Protein AF-A0A2G9MDI5-F1 (afdb_monomer_lite)

Foldseek 3Di:
DDPPPDQDPVNVVVVVVVVVVVVVVVVLVVLLVLLVPQVVVQQVVCVVVVQADQFWGKTWGFDPQDPVQDDDPDVSSVVSNQVVCVVVQKHKDWPAWDQDPVRTITTMITIGGRDPPPPPD

Secondary structure (DSSP, 8-state):
-----PPPHHHHHHHHHHHHHHHHHHHHHHHHHHHHHHHHHHHHHHHHHTSEETTEEEEEEE----TTS--PPPHHHHHHHHHHHHHTTEEEEEEEEEE-TTS-EEEEEEEEEPP------

Structure (mmCIF, N/CA/C/O backbone):
data_AF-A0A2G9MDI5-F1
#
_entry.id   AF-A0A2G9MDI5-F1
#
loop_
_atom_site.group_PDB
_atom_site.id
_atom_site.type_symbol
_atom_site.label_atom_id
_atom_site.label_alt_id
_atom_site.label_comp_id
_atom_site.label_asym_id
_atom_site.label_entity_id
_atom_site.label_seq_id
_atom_site.pdbx_PDB_ins_code
_atom_site.Cartn_x
_atom_site.Cartn_y
_atom_site.Cartn_z
_atom_site.occupancy
_atom_site.B_iso_or_equiv
_atom_site.auth_seq_id
_atom_site.auth_comp_id
_atom_site.auth_asym_id
_atom_site.auth_atom_id
_atom_site.pdbx_PDB_model_num
ATOM 1 N N . MET A 1 1 ? -42.701 26.508 37.632 1.00 39.66 1 MET A N 1
ATOM 2 C CA . MET A 1 1 ? -41.309 26.839 37.997 1.00 39.66 1 MET A CA 1
ATOM 3 C C . MET A 1 1 ? -40.440 25.717 37.464 1.00 39.66 1 MET A C 1
ATOM 5 O O . MET A 1 1 ? -40.553 24.606 37.962 1.00 39.66 1 MET A O 1
ATOM 9 N N . SER A 1 2 ? -39.691 25.961 36.391 1.00 44.75 2 SER A N 1
ATOM 10 C CA . SER A 1 2 ? -38.850 24.936 35.765 1.00 44.75 2 SER A CA 1
ATOM 11 C C . SER A 1 2 ? -37.452 25.037 36.362 1.00 44.75 2 SER A C 1
ATOM 13 O O . SER A 1 2 ? -36.781 26.050 36.177 1.00 44.75 2 SER A O 1
ATOM 15 N N . PHE A 1 3 ? -37.035 24.022 37.115 1.00 43.72 3 PHE A N 1
ATOM 16 C CA . PHE A 1 3 ? -35.663 23.920 37.600 1.00 43.72 3 PHE A CA 1
ATOM 17 C C . PHE A 1 3 ? -34.767 23.569 36.415 1.00 43.72 3 PHE A C 1
ATOM 19 O O . PHE A 1 3 ? -34.829 22.462 35.885 1.00 43.72 3 PHE A O 1
ATOM 26 N N . GLN A 1 4 ? -33.963 24.535 35.977 1.00 46.84 4 GLN A N 1
ATOM 27 C CA . GLN A 1 4 ? -32.912 24.314 34.995 1.00 46.84 4 GLN A CA 1
ATOM 28 C C . GLN A 1 4 ? -31.817 23.506 35.698 1.00 46.84 4 GLN A C 1
ATOM 30 O O . GLN A 1 4 ? -31.080 24.025 36.536 1.00 46.84 4 GLN A O 1
ATOM 35 N N . THR A 1 5 ? -31.794 22.198 35.455 1.00 54.91 5 THR A N 1
ATOM 36 C CA . THR A 1 5 ? -30.801 21.290 36.030 1.00 54.91 5 THR A CA 1
ATOM 37 C C . THR A 1 5 ? -29.455 21.631 35.399 1.00 54.91 5 THR A C 1
ATOM 39 O O . THR A 1 5 ? -29.261 21.423 34.204 1.00 54.91 5 THR A O 1
ATOM 42 N N . ILE A 1 6 ? -28.552 22.230 36.176 1.00 56.72 6 ILE A N 1
ATOM 43 C CA . ILE A 1 6 ? -27.193 22.527 35.720 1.00 56.72 6 ILE A CA 1
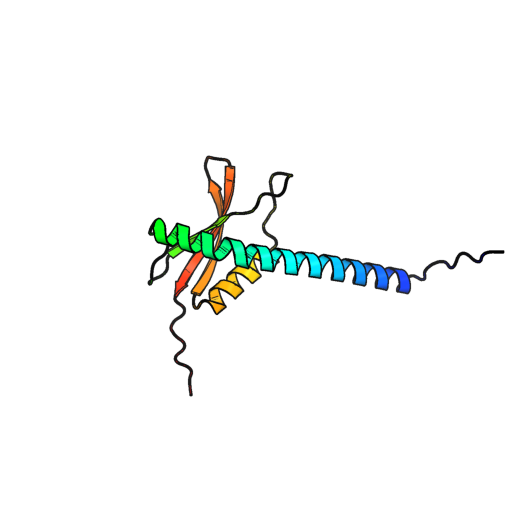ATOM 44 C C . ILE A 1 6 ? -26.478 21.175 35.575 1.00 56.72 6 ILE A C 1
ATOM 46 O O . ILE A 1 6 ? -26.403 20.448 36.570 1.00 56.72 6 ILE A O 1
ATOM 50 N N . PRO A 1 7 ? -25.994 20.801 34.375 1.00 57.59 7 PRO A N 1
ATOM 51 C CA . PRO A 1 7 ? -25.280 19.545 34.190 1.00 57.59 7 PRO A CA 1
ATOM 52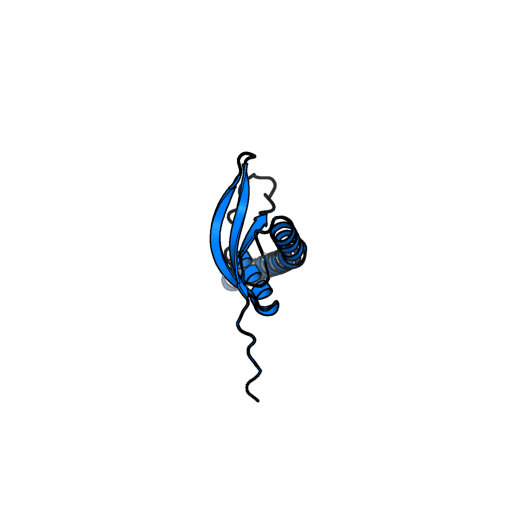 C C . PRO A 1 7 ? -24.043 19.536 35.087 1.00 57.59 7 PRO A C 1
ATOM 54 O O . PRO A 1 7 ? -23.292 20.515 35.143 1.00 57.59 7 PRO A O 1
ATOM 57 N N . THR A 1 8 ? -23.851 18.453 35.838 1.00 56.84 8 THR A N 1
ATOM 58 C CA . THR A 1 8 ? -22.695 18.357 36.727 1.00 56.84 8 THR A CA 1
ATOM 59 C C . THR A 1 8 ? -21.419 18.174 35.896 1.00 56.84 8 THR A C 1
ATOM 61 O O . THR A 1 8 ? -21.478 17.669 34.772 1.00 56.84 8 THR A O 1
ATOM 64 N N . PRO A 1 9 ? -20.232 18.527 36.420 1.00 57.53 9 PRO A N 1
ATOM 65 C CA . PRO A 1 9 ? -18.970 18.323 35.703 1.00 57.53 9 PRO A CA 1
ATOM 66 C C . PRO A 1 9 ? -18.737 16.873 35.237 1.00 57.53 9 PRO A C 1
ATOM 68 O O . PRO A 1 9 ? -18.050 16.647 34.243 1.00 57.53 9 PRO A O 1
ATOM 71 N N . ASN A 1 10 ? -19.329 15.888 35.925 1.00 56.22 10 ASN A N 1
ATOM 72 C CA . ASN A 1 10 ? -19.281 14.481 35.524 1.00 56.22 10 ASN A CA 1
ATOM 73 C C . ASN A 1 10 ? -20.208 14.161 34.343 1.00 56.22 10 ASN A C 1
ATOM 75 O O . ASN A 1 10 ? -19.842 13.330 33.515 1.00 56.22 10 ASN A O 1
ATOM 79 N N . ASP A 1 11 ? -21.364 14.820 34.234 1.00 54.59 11 ASP A N 1
ATOM 80 C CA . ASP A 1 11 ? -22.268 14.659 33.088 1.00 54.59 11 ASP A CA 1
ATOM 81 C C . ASP A 1 11 ? -21.625 15.217 31.818 1.00 54.59 11 ASP A C 1
ATOM 83 O O . ASP A 1 11 ? -21.659 14.560 30.781 1.00 54.59 11 ASP A O 1
ATOM 87 N N . LEU A 1 12 ? -20.952 16.370 31.933 1.00 55.09 12 LEU A N 1
ATOM 88 C CA . LEU A 1 12 ? -20.219 17.007 30.835 1.00 55.09 12 LEU A CA 1
ATOM 89 C C . LEU A 1 12 ? -19.064 16.133 30.337 1.00 55.09 12 LEU A C 1
ATOM 91 O O . LEU A 1 12 ? -18.986 15.870 29.138 1.00 55.09 12 LEU A O 1
ATOM 95 N N . LYS A 1 13 ? -18.235 15.599 31.249 1.00 56.62 13 LYS A N 1
ATOM 96 C CA . LYS A 1 13 ? -17.168 14.648 30.890 1.00 56.62 13 LYS A CA 1
ATOM 97 C C . LYS A 1 13 ? -17.720 13.416 30.180 1.00 56.62 13 LYS A C 1
ATOM 99 O O . LYS A 1 13 ? -17.193 13.014 29.152 1.00 56.62 13 LYS A O 1
ATOM 104 N N . ARG A 1 14 ? -18.824 12.849 30.677 1.00 58.84 14 ARG A N 1
ATOM 105 C CA . ARG A 1 14 ? -19.429 11.648 30.089 1.00 58.84 14 ARG A CA 1
ATOM 106 C C . ARG A 1 14 ? -19.995 11.906 28.693 1.00 58.84 14 ARG A C 1
ATOM 108 O O . ARG A 1 14 ? -19.877 11.032 27.839 1.00 58.84 14 ARG A O 1
ATOM 115 N N . THR A 1 15 ? -20.576 13.079 28.433 1.00 57.38 15 THR A N 1
ATOM 116 C CA . THR A 1 15 ? -21.007 13.463 27.077 1.00 57.38 15 THR A CA 1
ATOM 117 C C . THR A 1 15 ? -19.844 13.782 26.147 1.00 57.38 15 THR A C 1
ATOM 119 O O . THR A 1 15 ? -19.902 13.379 24.990 1.00 57.38 15 THR A O 1
ATOM 122 N N . GLU A 1 16 ? -18.784 14.434 26.628 1.00 56.44 16 GLU A N 1
ATOM 123 C CA . GLU A 1 16 ? -17.585 14.704 25.827 1.00 56.44 16 GLU A CA 1
ATOM 124 C C . GLU A 1 16 ? -16.858 13.410 25.448 1.00 56.44 16 GLU A C 1
ATOM 126 O O . GLU A 1 16 ? -16.498 13.229 24.286 1.00 56.44 16 GLU A O 1
ATOM 131 N N . ASP A 1 17 ? -16.698 12.478 26.388 1.00 56.50 17 ASP A N 1
ATOM 132 C CA . ASP A 1 17 ? -16.094 11.167 26.135 1.00 56.50 17 ASP A CA 1
ATOM 133 C C . ASP A 1 17 ? -16.960 10.333 25.183 1.00 56.50 17 ASP A C 1
ATOM 135 O O . ASP A 1 17 ? -16.450 9.652 24.292 1.00 56.50 17 ASP A O 1
ATOM 139 N N . HIS A 1 18 ? -18.288 10.411 25.318 1.00 51.00 18 HIS A N 1
ATOM 140 C CA . HIS A 1 18 ? -19.207 9.705 24.430 1.00 51.00 18 HIS A CA 1
ATOM 141 C C . HIS A 1 18 ? -19.226 10.300 23.015 1.00 51.00 18 HIS A C 1
ATOM 143 O O . HIS A 1 18 ? -19.228 9.536 22.049 1.00 51.00 18 HIS A O 1
ATOM 149 N N . GLN A 1 19 ? -19.181 11.631 22.872 1.00 50.78 19 GLN A N 1
ATOM 150 C CA . GLN A 1 19 ? -19.077 12.313 21.576 1.00 50.78 19 GLN A CA 1
ATOM 151 C C . GLN A 1 19 ? -17.721 12.080 20.908 1.00 50.78 19 GLN A C 1
ATOM 153 O O . GLN A 1 19 ? -17.689 11.812 19.708 1.00 50.78 19 GLN A O 1
ATOM 158 N N . ARG A 1 20 ? -16.612 12.109 21.661 1.00 52.16 20 ARG A N 1
ATOM 159 C CA . ARG A 1 20 ? -15.289 11.742 21.132 1.00 52.16 20 ARG A CA 1
ATOM 160 C C . ARG A 1 20 ? -15.273 10.296 20.657 1.00 52.16 20 ARG A C 1
ATOM 162 O O . ARG A 1 20 ? -14.840 10.053 19.539 1.00 52.16 20 ARG A O 1
ATOM 169 N N . ASN A 1 21 ? -15.818 9.361 21.436 1.00 47.75 21 ASN A N 1
ATOM 170 C CA . ASN A 1 21 ? -15.879 7.955 21.037 1.00 47.75 21 ASN A CA 1
ATOM 171 C C . ASN A 1 21 ? -16.760 7.732 19.806 1.00 47.75 21 ASN A C 1
ATOM 173 O O . ASN A 1 21 ? -16.321 7.067 18.879 1.00 47.75 21 ASN A O 1
ATOM 177 N N . THR A 1 22 ? -17.961 8.317 19.729 1.00 51.47 22 THR A N 1
ATOM 178 C CA . THR A 1 22 ? -18.803 8.159 18.526 1.00 51.47 22 THR A CA 1
ATOM 179 C C . THR A 1 22 ? -18.215 8.845 17.299 1.00 51.47 22 THR A C 1
ATOM 181 O O . THR A 1 22 ? -18.373 8.328 16.196 1.00 51.47 22 THR A O 1
ATOM 184 N N . SER A 1 23 ? -17.535 9.982 17.465 1.00 56.16 23 SER A N 1
ATOM 185 C CA . SER A 1 23 ? -16.795 10.619 16.374 1.00 56.16 23 SER A CA 1
ATOM 186 C C . SER A 1 23 ? -15.645 9.726 15.911 1.00 56.16 23 SER A C 1
ATOM 188 O O . SER A 1 23 ? -15.514 9.491 14.720 1.00 56.16 23 SER A O 1
ATOM 190 N N . HIS A 1 24 ? -14.871 9.164 16.840 1.00 54.91 24 HIS A N 1
ATOM 191 C CA . HIS A 1 24 ? -13.726 8.306 16.544 1.00 54.91 24 HIS A CA 1
ATOM 192 C C . HIS A 1 24 ? -14.136 6.977 15.891 1.00 54.91 24 HIS A C 1
ATOM 194 O O . HIS A 1 24 ? -13.522 6.560 14.916 1.00 54.91 24 HIS A O 1
ATOM 200 N N . THR A 1 25 ? -15.221 6.340 16.352 1.00 58.12 25 THR A N 1
ATOM 201 C CA . THR A 1 25 ? -15.758 5.119 15.726 1.00 58.12 25 THR A CA 1
ATOM 202 C C . THR A 1 25 ? -16.267 5.388 14.310 1.00 58.12 25 THR A C 1
ATOM 204 O O . THR A 1 25 ? -15.977 4.610 13.408 1.00 58.12 25 THR A O 1
ATOM 207 N N . LYS A 1 26 ? -16.955 6.517 14.081 1.00 59.00 26 LYS A N 1
ATOM 208 C CA . LYS A 1 26 ? -17.390 6.919 12.732 1.00 59.00 26 LYS A CA 1
ATOM 209 C C . LYS A 1 26 ? -16.208 7.216 11.809 1.00 59.00 26 LYS A C 1
ATOM 211 O O . LYS A 1 26 ? -16.268 6.872 10.632 1.00 59.00 26 LYS A O 1
ATOM 216 N N . THR A 1 27 ? -15.142 7.819 12.336 1.00 70.25 27 THR A N 1
ATOM 217 C CA . THR A 1 27 ? -13.901 8.050 11.588 1.00 70.25 27 THR A CA 1
ATOM 218 C C . THR A 1 27 ? -13.228 6.727 11.230 1.00 70.25 27 THR A C 1
ATOM 220 O O . THR A 1 27 ? -12.907 6.519 10.066 1.00 70.25 27 THR A O 1
ATOM 223 N N . LEU A 1 28 ? -13.092 5.792 12.175 1.00 71.12 28 LEU A N 1
ATOM 224 C CA . LEU A 1 28 ? -12.444 4.504 11.924 1.00 71.12 28 LEU A CA 1
ATOM 225 C C . LEU A 1 28 ? -13.214 3.658 10.902 1.00 71.12 28 LEU A C 1
ATOM 227 O O . LEU A 1 28 ? -12.613 3.172 9.953 1.00 71.12 28 LEU A O 1
ATOM 231 N N . GLU A 1 29 ? -14.539 3.537 11.034 1.00 75.88 29 GLU A N 1
ATOM 232 C CA . GLU A 1 29 ? -15.372 2.814 10.059 1.00 75.88 29 GLU A CA 1
ATOM 233 C C . GLU A 1 29 ? -15.244 3.407 8.650 1.00 75.88 29 GLU A C 1
ATOM 235 O O . GLU A 1 29 ? -15.145 2.675 7.660 1.00 75.88 29 GLU A O 1
ATOM 240 N N . HIS A 1 30 ? -15.204 4.739 8.551 1.00 76.25 30 HIS A N 1
ATOM 241 C CA . HIS A 1 30 ? -15.006 5.428 7.283 1.00 76.25 30 HIS A CA 1
ATOM 242 C C . HIS A 1 30 ? -13.615 5.154 6.692 1.00 76.25 30 HIS A C 1
ATOM 244 O O . HIS A 1 30 ? -13.504 4.837 5.505 1.00 76.25 30 HIS A O 1
ATOM 250 N N . LEU A 1 31 ? -12.564 5.216 7.515 1.00 75.50 31 LEU A N 1
ATOM 251 C CA . LEU A 1 31 ? -11.192 4.911 7.111 1.00 75.50 31 LEU A CA 1
ATOM 252 C C . LEU A 1 31 ? -11.051 3.450 6.666 1.00 75.50 31 LEU A C 1
ATOM 254 O O . LEU A 1 31 ? -10.507 3.187 5.596 1.00 75.50 31 LEU A O 1
ATOM 258 N N . THR A 1 32 ? -11.613 2.494 7.406 1.00 82.19 32 THR A N 1
ATOM 259 C CA . THR A 1 32 ? -11.608 1.075 7.023 1.00 82.19 32 THR A CA 1
ATOM 260 C C . THR A 1 32 ? -12.311 0.855 5.682 1.00 82.19 32 THR A C 1
ATOM 262 O O . THR A 1 32 ? -11.792 0.140 4.819 1.00 82.19 3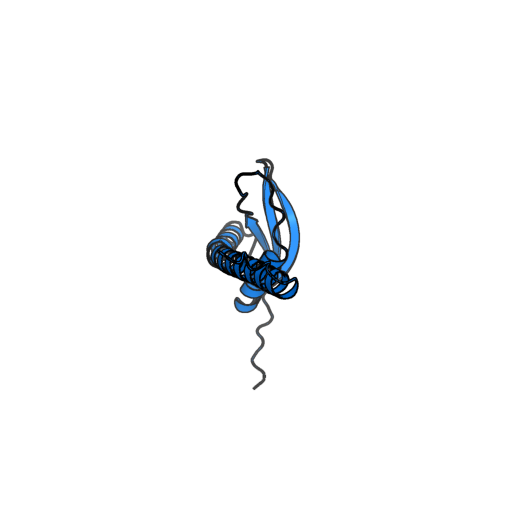2 THR A O 1
ATOM 265 N N . ALA A 1 33 ? -13.466 1.493 5.462 1.00 82.19 33 ALA A N 1
ATOM 266 C CA . ALA A 1 33 ? -14.183 1.407 4.192 1.00 82.19 33 ALA A CA 1
ATOM 267 C C . ALA A 1 33 ? -13.371 2.002 3.028 1.00 82.19 33 ALA A C 1
ATOM 269 O O . ALA A 1 33 ? -13.357 1.437 1.930 1.00 82.19 33 ALA A O 1
ATOM 270 N N . LYS A 1 34 ? -12.665 3.113 3.268 1.00 81.75 34 LYS A N 1
ATOM 271 C CA . LYS A 1 34 ? -11.761 3.746 2.299 1.00 81.75 34 LYS A CA 1
ATOM 272 C C . LYS A 1 34 ? -10.593 2.822 1.942 1.00 81.75 34 LYS A C 1
ATOM 274 O O . LYS A 1 34 ? -10.424 2.520 0.761 1.00 81.75 34 LYS A O 1
ATOM 279 N N . VAL A 1 35 ? -9.867 2.301 2.936 1.00 84.19 35 VAL A N 1
ATOM 280 C CA . VAL A 1 35 ? -8.731 1.380 2.738 1.00 84.19 35 VAL A CA 1
ATOM 281 C C . VAL A 1 35 ? -9.166 0.141 1.962 1.00 84.19 35 VAL A C 1
ATOM 283 O O . VAL A 1 35 ? -8.562 -0.191 0.945 1.00 84.19 35 VAL A O 1
ATOM 286 N N . THR A 1 36 ? -10.274 -0.485 2.360 1.00 85.75 36 THR A N 1
ATOM 287 C CA . THR A 1 36 ? -10.810 -1.684 1.691 1.00 85.75 36 THR A CA 1
ATOM 288 C C . THR A 1 36 ? -11.141 -1.432 0.215 1.00 85.75 36 THR A C 1
ATOM 290 O O . THR A 1 36 ? -11.027 -2.331 -0.619 1.00 85.75 36 THR A O 1
ATOM 293 N N . ARG A 1 37 ? -11.552 -0.208 -0.138 1.00 85.00 37 ARG A N 1
ATOM 294 C CA . ARG A 1 37 ? -11.930 0.156 -1.508 1.00 85.00 37 ARG A CA 1
ATOM 295 C C . ARG A 1 37 ? -10.734 0.551 -2.373 1.00 85.00 37 ARG A C 1
ATOM 297 O O . ARG A 1 37 ? -10.682 0.166 -3.543 1.00 85.00 37 ARG A O 1
ATOM 304 N N . GLU A 1 38 ? -9.815 1.345 -1.833 1.00 84.75 38 GLU A N 1
ATOM 305 C CA . GLU A 1 38 ? -8.742 1.974 -2.613 1.00 84.75 38 GLU A CA 1
ATOM 306 C C . GLU A 1 38 ? -7.443 1.163 -2.620 1.00 84.75 38 GLU A C 1
ATOM 308 O O . GLU A 1 38 ? -6.758 1.128 -3.642 1.00 84.75 38 GLU A O 1
ATOM 313 N N . LEU A 1 39 ? -7.115 0.446 -1.540 1.00 88.12 39 LEU A N 1
ATOM 314 C CA . LEU A 1 39 ? -5.867 -0.317 -1.455 1.00 88.12 39 LEU A CA 1
ATOM 315 C C . LEU A 1 39 ? -5.749 -1.393 -2.554 1.00 88.12 39 LEU A C 1
ATOM 317 O O . LEU A 1 39 ? -4.704 -1.443 -3.210 1.00 88.12 39 LEU A O 1
ATOM 321 N N . PRO A 1 40 ? -6.798 -2.183 -2.878 1.00 88.88 40 PRO A N 1
ATOM 322 C CA . PRO A 1 40 ? -6.729 -3.124 -3.997 1.00 88.88 40 PRO A CA 1
ATOM 323 C C . PRO A 1 40 ? -6.485 -2.438 -5.347 1.00 88.88 40 PRO A C 1
ATOM 325 O O . PRO A 1 40 ? -5.801 -2.988 -6.211 1.00 88.88 40 PRO A O 1
ATOM 328 N N . ARG A 1 41 ? -7.018 -1.222 -5.539 1.00 88.50 41 ARG A N 1
ATOM 329 C CA . ARG A 1 41 ? -6.799 -0.436 -6.761 1.00 88.50 41 ARG A CA 1
ATOM 330 C C . ARG A 1 41 ? -5.356 0.049 -6.848 1.00 88.50 41 ARG A C 1
ATOM 332 O O . ARG A 1 41 ? -4.751 -0.098 -7.906 1.00 88.50 41 ARG A O 1
ATOM 339 N N . ALA A 1 42 ? -4.802 0.565 -5.750 1.00 87.56 42 ALA A N 1
ATOM 340 C CA . ALA A 1 42 ? -3.406 0.991 -5.670 1.00 87.56 42 ALA A CA 1
ATOM 341 C C . ALA A 1 42 ? -2.448 -0.170 -5.986 1.00 87.56 42 ALA A C 1
ATOM 343 O O . ALA A 1 42 ? -1.558 -0.030 -6.824 1.00 87.56 42 ALA A O 1
ATOM 344 N N . MET A 1 43 ? -2.689 -1.350 -5.405 1.00 89.62 43 MET A N 1
ATOM 345 C CA . MET A 1 43 ? -1.902 -2.552 -5.698 1.00 89.62 43 MET A CA 1
ATOM 346 C C . MET A 1 43 ? -2.022 -2.982 -7.164 1.00 89.62 43 MET A C 1
ATOM 348 O O . MET A 1 43 ? -1.014 -3.283 -7.797 1.00 89.62 43 MET A O 1
ATOM 352 N N . ALA A 1 44 ? -3.231 -2.975 -7.734 1.00 89.25 44 ALA A N 1
ATOM 353 C CA . ALA A 1 44 ? -3.437 -3.333 -9.136 1.00 89.25 44 ALA A CA 1
ATOM 354 C C . ALA A 1 44 ? -2.720 -2.370 -10.099 1.00 89.25 44 ALA A C 1
ATOM 356 O O . ALA A 1 44 ? -2.141 -2.816 -11.092 1.00 89.25 44 ALA A O 1
ATOM 357 N N . ILE A 1 45 ? -2.731 -1.063 -9.807 1.00 88.44 45 ILE A N 1
ATOM 358 C CA . ILE A 1 45 ? -1.992 -0.051 -10.576 1.00 88.44 45 ILE A CA 1
ATOM 359 C C . ILE A 1 45 ? -0.488 -0.310 -10.477 1.00 88.44 45 ILE A C 1
ATOM 361 O O . ILE A 1 45 ? 0.168 -0.413 -11.513 1.00 88.44 45 ILE A O 1
ATOM 365 N N . ALA A 1 46 ? 0.040 -0.495 -9.265 1.00 89.44 46 ALA A N 1
ATOM 366 C CA . ALA A 1 46 ? 1.456 -0.775 -9.048 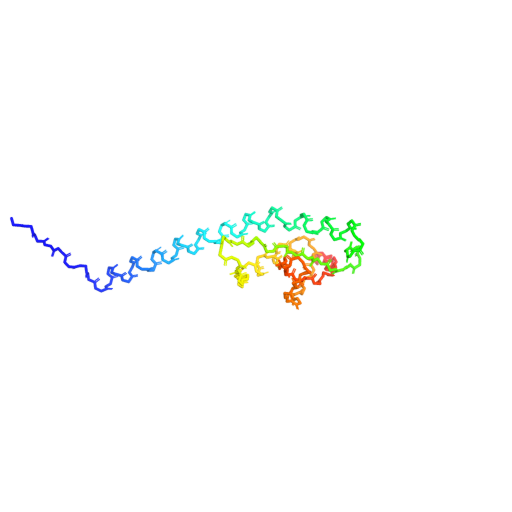1.00 89.44 46 ALA A CA 1
ATOM 367 C C . ALA A 1 46 ? 1.910 -2.056 -9.769 1.00 89.44 46 ALA A C 1
ATOM 369 O O . ALA A 1 46 ? 2.956 -2.077 -10.416 1.00 89.44 46 ALA A O 1
ATOM 370 N N . THR A 1 47 ? 1.098 -3.119 -9.751 1.00 91.50 47 THR A N 1
ATOM 371 C CA . THR A 1 47 ? 1.382 -4.341 -10.516 1.00 91.50 47 THR A CA 1
ATOM 372 C C . THR A 1 47 ? 1.349 -4.100 -12.021 1.00 91.50 47 THR A C 1
ATOM 374 O O . THR A 1 47 ? 2.236 -4.570 -12.732 1.00 91.50 47 THR A O 1
ATOM 377 N N . ARG A 1 48 ? 0.375 -3.334 -12.526 1.00 92.62 48 ARG A N 1
ATOM 378 C CA . ARG A 1 48 ? 0.295 -2.992 -13.955 1.00 92.62 48 ARG A CA 1
ATOM 379 C C . ARG A 1 48 ? 1.496 -2.166 -14.419 1.00 92.62 48 ARG A C 1
ATOM 381 O O . ARG A 1 48 ? 1.947 -2.344 -15.547 1.00 92.62 48 ARG A O 1
ATOM 388 N N . ASN A 1 49 ? 2.003 -1.285 -13.561 1.00 91.38 49 ASN A N 1
ATOM 389 C CA . ASN A 1 49 ? 3.169 -0.449 -13.837 1.00 91.38 49 ASN A CA 1
ATOM 390 C C . ASN A 1 49 ? 4.505 -1.195 -13.648 1.00 91.38 49 ASN A C 1
ATOM 392 O O . ASN A 1 49 ? 5.554 -0.660 -13.995 1.00 91.38 49 ASN A O 1
ATOM 396 N N . GLY A 1 50 ? 4.485 -2.421 -13.112 1.00 89.75 50 GLY A N 1
ATOM 397 C CA . GLY A 1 50 ? 5.691 -3.186 -12.781 1.00 89.75 50 GLY A CA 1
ATOM 398 C C . GLY A 1 50 ? 6.398 -2.724 -11.501 1.00 89.75 50 GLY A C 1
ATOM 399 O O . GLY A 1 50 ? 7.481 -3.216 -11.195 1.00 89.75 50 GLY A O 1
ATOM 400 N N . GLU A 1 51 ? 5.785 -1.813 -10.745 1.00 91.88 51 GLU A N 1
ATOM 401 C CA . GLU A 1 51 ? 6.277 -1.305 -9.460 1.00 91.88 51 GLU A CA 1
ATOM 402 C C . GLU A 1 51 ? 6.103 -2.335 -8.340 1.00 91.88 51 GLU A C 1
ATOM 404 O O . GLU A 1 51 ? 6.895 -2.346 -7.404 1.00 91.88 51 GLU A O 1
ATOM 409 N N . LEU A 1 52 ? 5.107 -3.224 -8.455 1.00 91.50 52 LEU A N 1
ATOM 410 C CA . LEU A 1 52 ? 4.832 -4.312 -7.514 1.00 91.50 52 LEU A CA 1
ATOM 411 C C . LEU A 1 52 ? 4.793 -5.671 -8.220 1.00 91.50 52 LEU A C 1
ATOM 413 O O . LEU A 1 52 ? 4.005 -5.888 -9.139 1.00 91.50 52 LEU A O 1
ATOM 417 N N . ASN A 1 53 ? 5.594 -6.623 -7.744 1.00 89.94 53 ASN A N 1
ATOM 418 C CA . ASN A 1 53 ? 5.614 -7.997 -8.243 1.00 89.94 53 ASN A CA 1
ATOM 419 C C . ASN A 1 53 ? 5.707 -9.017 -7.092 1.00 89.94 53 ASN A C 1
ATOM 421 O O . ASN A 1 53 ? 5.652 -8.659 -5.919 1.00 89.94 53 ASN A O 1
ATOM 425 N N . THR A 1 54 ? 5.861 -10.304 -7.417 1.00 85.94 54 THR A N 1
ATOM 426 C CA . THR A 1 54 ? 5.897 -11.407 -6.437 1.00 85.94 54 THR A CA 1
ATOM 427 C C . THR A 1 54 ? 7.051 -11.338 -5.434 1.00 85.94 54 THR A C 1
ATOM 429 O O . THR A 1 54 ? 6.979 -11.983 -4.393 1.00 85.94 54 THR A O 1
ATOM 432 N N . THR A 1 55 ? 8.108 -10.578 -5.722 1.00 88.12 55 THR A N 1
ATOM 433 C CA . THR A 1 55 ? 9.267 -10.394 -4.832 1.00 88.12 55 THR A CA 1
ATOM 434 C C . THR A 1 55 ? 9.143 -9.175 -3.921 1.00 88.12 55 THR A C 1
ATOM 436 O O . THR A 1 55 ? 9.928 -9.028 -2.985 1.00 88.12 55 THR A O 1
ATOM 439 N N . GLY A 1 56 ? 8.140 -8.329 -4.152 1.00 90.75 56 GLY A N 1
ATOM 440 C CA . GLY A 1 56 ? 7.991 -7.041 -3.490 1.00 90.75 56 GLY A CA 1
ATOM 441 C C . GLY A 1 56 ? 7.864 -5.901 -4.487 1.00 90.75 56 GLY A C 1
ATOM 442 O O . GLY A 1 56 ? 7.721 -6.112 -5.695 1.00 90.75 56 GLY A O 1
ATOM 443 N N . GLY A 1 57 ? 7.893 -4.685 -3.958 1.00 92.00 57 GLY A N 1
ATOM 444 C CA . GLY A 1 57 ? 7.789 -3.482 -4.762 1.00 92.00 57 GLY A CA 1
ATOM 445 C C . GLY A 1 57 ? 7.280 -2.283 -3.990 1.00 92.00 57 GLY A C 1
ATOM 446 O O . GLY A 1 57 ? 7.274 -2.290 -2.763 1.00 92.00 57 GLY A O 1
ATOM 447 N N . THR A 1 58 ? 6.831 -1.273 -4.717 1.00 92.44 58 THR A N 1
ATOM 448 C CA . THR A 1 58 ? 6.306 -0.033 -4.150 1.00 92.44 58 THR A CA 1
ATOM 449 C C . THR A 1 58 ? 4.864 0.150 -4.588 1.00 92.44 58 THR A C 1
ATOM 451 O O . THR A 1 58 ? 4.512 -0.158 -5.725 1.00 92.44 58 THR A O 1
ATOM 454 N N . ILE A 1 59 ? 4.021 0.628 -3.676 1.00 90.81 59 ILE A N 1
ATOM 455 C CA . ILE A 1 59 ? 2.676 1.094 -4.000 1.00 90.81 59 ILE A CA 1
ATOM 456 C C . ILE A 1 59 ? 2.544 2.568 -3.633 1.00 90.81 59 ILE A C 1
ATOM 458 O O . ILE A 1 59 ? 3.053 3.014 -2.604 1.00 90.81 59 ILE A O 1
ATOM 462 N N . HIS A 1 60 ? 1.826 3.298 -4.478 1.00 87.75 60 HIS A N 1
ATOM 463 C CA . HIS A 1 60 ? 1.413 4.671 -4.227 1.00 87.75 60 HIS A CA 1
ATOM 464 C C . HIS A 1 60 ? -0.063 4.652 -3.835 1.00 87.75 60 HIS A C 1
ATOM 466 O O . HIS A 1 60 ? -0.933 4.334 -4.649 1.00 87.75 60 HIS A O 1
ATOM 472 N N . TYR A 1 61 ? -0.340 4.924 -2.565 1.00 84.31 61 TYR A N 1
ATOM 473 C CA . TYR A 1 61 ? -1.692 4.982 -2.038 1.00 84.31 61 TYR A CA 1
ATOM 474 C C . TYR A 1 61 ? -2.195 6.422 -2.096 1.00 84.31 61 TYR A C 1
ATOM 476 O O . TYR A 1 61 ? -1.725 7.301 -1.374 1.00 84.31 61 TYR A O 1
ATOM 484 N N . ASN A 1 62 ? -3.149 6.658 -2.993 1.00 75.81 62 ASN A N 1
ATOM 485 C CA . ASN A 1 62 ? -3.704 7.981 -3.235 1.00 75.81 62 ASN A CA 1
ATOM 486 C C . ASN A 1 62 ? -4.442 8.506 -2.002 1.00 75.81 62 ASN A C 1
ATOM 488 O O . ASN A 1 62 ? -5.435 7.918 -1.560 1.00 75.81 62 ASN A O 1
ATOM 492 N N . LEU A 1 63 ? -4.022 9.674 -1.518 1.00 65.44 63 LEU A N 1
ATOM 493 C CA . LEU A 1 63 ? -4.802 10.421 -0.547 1.00 65.44 63 LEU A CA 1
ATOM 494 C C . LEU A 1 63 ? -6.038 10.966 -1.259 1.00 65.44 63 LEU A C 1
ATOM 496 O O . LEU A 1 63 ? -5.943 11.710 -2.233 1.00 65.44 63 LEU A O 1
ATOM 500 N N . SER A 1 64 ? -7.225 10.582 -0.791 1.00 57.44 64 SER A N 1
ATOM 501 C CA . SER A 1 64 ? -8.419 11.355 -1.130 1.00 57.44 64 SER A CA 1
ATOM 502 C C . SER A 1 64 ? -8.257 12.709 -0.451 1.00 57.44 64 SER A C 1
ATOM 504 O O . SER A 1 64 ? -8.415 12.797 0.762 1.00 57.44 64 SER A O 1
ATOM 506 N N . LEU A 1 65 ? -7.856 13.722 -1.222 1.00 51.00 65 LEU A N 1
ATOM 507 C CA . LEU A 1 65 ? -7.849 15.108 -0.776 1.00 51.00 65 LEU A CA 1
ATOM 508 C C . LEU A 1 65 ? -9.288 15.462 -0.403 1.00 51.00 65 LEU A C 1
ATOM 510 O O . LEU A 1 65 ? -10.162 15.471 -1.273 1.00 51.00 65 LEU A O 1
ATOM 514 N N . ASP A 1 66 ? -9.541 15.703 0.880 1.00 50.03 66 ASP A N 1
ATOM 515 C CA . ASP A 1 66 ? -10.790 16.339 1.273 1.00 50.03 66 ASP A CA 1
ATOM 516 C C . ASP A 1 66 ? -10.793 17.793 0.766 1.00 50.03 66 ASP A C 1
ATOM 518 O O . ASP A 1 66 ? -9.749 18.341 0.393 1.00 50.03 66 ASP A O 1
ATOM 522 N N . VAL A 1 67 ? -11.977 18.400 0.701 1.00 46.50 67 VAL A N 1
ATOM 523 C CA . VAL A 1 67 ? -12.309 19.624 -0.068 1.00 46.50 67 VAL A CA 1
ATOM 524 C C . VAL A 1 67 ? -11.404 20.849 0.210 1.00 46.50 67 VAL A C 1
ATOM 526 O O . VAL A 1 67 ? -11.380 21.780 -0.593 1.00 46.50 67 VAL A O 1
ATOM 529 N N . ASP A 1 68 ? -10.606 20.819 1.281 1.00 52.72 68 ASP A N 1
ATOM 530 C CA . ASP A 1 68 ? -9.685 21.883 1.709 1.00 52.72 68 ASP A CA 1
ATOM 531 C C . ASP A 1 68 ? -8.204 21.657 1.323 1.00 52.72 68 ASP A C 1
ATOM 533 O O . ASP A 1 68 ? -7.323 22.437 1.686 1.00 52.72 68 ASP A O 1
ATOM 537 N N . GLY A 1 69 ? -7.912 20.634 0.517 1.00 47.84 69 GLY A N 1
ATOM 538 C CA . GLY A 1 69 ? -6.702 20.587 -0.310 1.00 47.84 69 GLY A CA 1
ATOM 539 C C . GLY A 1 69 ? -5.430 20.036 0.334 1.00 47.84 69 GLY A C 1
ATOM 540 O O . GLY A 1 69 ? -4.476 19.808 -0.400 1.00 47.84 69 GLY A O 1
ATOM 541 N N . TYR A 1 70 ? -5.401 19.747 1.634 1.00 46.88 70 TYR A N 1
ATOM 542 C CA . TYR A 1 70 ? -4.352 18.939 2.269 1.00 46.88 70 TYR A CA 1
ATOM 543 C C . TYR A 1 70 ? -4.926 18.258 3.511 1.00 46.88 70 TYR A C 1
ATOM 545 O O . TYR A 1 70 ? -5.309 18.929 4.466 1.00 46.88 70 TYR A O 1
ATOM 553 N N . GLN A 1 71 ? -4.954 16.927 3.515 1.00 58.94 71 GLN A N 1
ATOM 554 C CA . GLN A 1 71 ? -5.142 16.157 4.737 1.00 58.94 71 GLN A CA 1
ATOM 555 C C . GLN A 1 71 ? -3.875 15.330 4.928 1.00 58.94 71 GLN A C 1
ATOM 557 O O . GLN A 1 71 ? -3.563 14.482 4.093 1.00 58.94 71 GLN A O 1
ATOM 562 N N . GLU A 1 72 ? -3.117 15.624 5.990 1.00 55.06 72 GLU A N 1
ATOM 563 C CA . GLU A 1 72 ? -2.163 14.649 6.519 1.00 55.06 72 GLU A CA 1
ATOM 564 C C . GLU A 1 72 ? -2.944 13.358 6.745 1.00 55.06 72 GLU A C 1
ATOM 566 O O . GLU A 1 72 ? -4.036 13.394 7.323 1.00 55.06 72 GLU A O 1
ATOM 571 N N . ILE A 1 73 ? -2.437 12.238 6.228 1.00 62.16 73 ILE A N 1
ATOM 572 C CA . ILE A 1 73 ? -3.092 10.962 6.466 1.00 62.16 73 ILE A CA 1
ATOM 573 C C . ILE A 1 73 ? -3.171 10.770 7.990 1.00 62.16 73 ILE A C 1
ATOM 575 O O . ILE A 1 73 ? -2.196 11.010 8.709 1.00 62.16 73 ILE A O 1
ATOM 579 N N . ASP A 1 74 ? -4.346 10.395 8.497 1.00 69.56 74 ASP A N 1
ATOM 580 C CA . ASP A 1 74 ? -4.481 10.058 9.911 1.00 69.56 74 ASP A CA 1
ATOM 581 C C . ASP A 1 74 ? -3.494 8.910 10.186 1.00 69.56 74 ASP A C 1
ATOM 583 O O . ASP A 1 74 ? -3.515 7.924 9.440 1.00 69.56 74 ASP A O 1
ATOM 587 N N . PRO A 1 75 ? -2.620 8.988 11.206 1.00 74.00 75 PRO A N 1
ATOM 588 C CA . PRO A 1 75 ? -1.752 7.870 11.569 1.00 74.00 75 PRO A CA 1
ATOM 589 C C . PRO A 1 75 ? -2.522 6.545 11.706 1.00 74.00 75 PRO A C 1
ATOM 591 O O . PRO A 1 75 ? -2.003 5.487 11.354 1.00 74.00 75 PRO A O 1
ATOM 594 N N . SER A 1 76 ? -3.794 6.613 12.109 1.00 78.19 76 SER A N 1
ATOM 595 C CA . SER A 1 76 ? -4.713 5.473 12.177 1.00 78.19 76 SER A CA 1
ATOM 596 C C . SER A 1 76 ? -5.010 4.860 10.799 1.00 78.19 76 SER A C 1
ATOM 598 O O . SER A 1 76 ? -5.197 3.652 10.688 1.00 78.19 76 SER A O 1
ATOM 600 N N . GLU A 1 77 ? -5.042 5.653 9.721 1.00 79.19 77 GLU A N 1
ATOM 601 C CA . GLU A 1 77 ? -5.193 5.149 8.348 1.00 79.19 77 GLU A CA 1
ATOM 602 C C . GLU A 1 77 ? -3.935 4.392 7.894 1.00 79.19 77 GLU A C 1
ATOM 604 O O . GLU A 1 77 ? -4.057 3.330 7.284 1.00 79.19 77 GLU A O 1
ATOM 609 N N . VAL A 1 78 ? -2.733 4.877 8.237 1.00 83.38 78 VAL A N 1
ATOM 610 C CA . VAL A 1 78 ? -1.473 4.160 7.948 1.00 83.38 78 VAL A CA 1
ATOM 611 C C . VAL A 1 78 ? -1.464 2.799 8.632 1.00 83.38 78 VAL A C 1
ATOM 613 O O . VAL A 1 78 ? -1.145 1.790 8.000 1.00 83.38 78 VAL A O 1
ATOM 616 N N . GLU A 1 79 ? -1.839 2.760 9.910 1.00 85.31 79 GLU A N 1
ATOM 617 C CA . GLU A 1 79 ? -1.919 1.516 10.675 1.00 85.31 79 GLU A CA 1
ATOM 618 C C . GLU A 1 79 ? -2.911 0.528 10.046 1.00 85.31 79 GLU A C 1
ATOM 620 O O . GLU A 1 79 ? -2.559 -0.638 9.850 1.00 85.31 79 GLU A O 1
ATOM 625 N 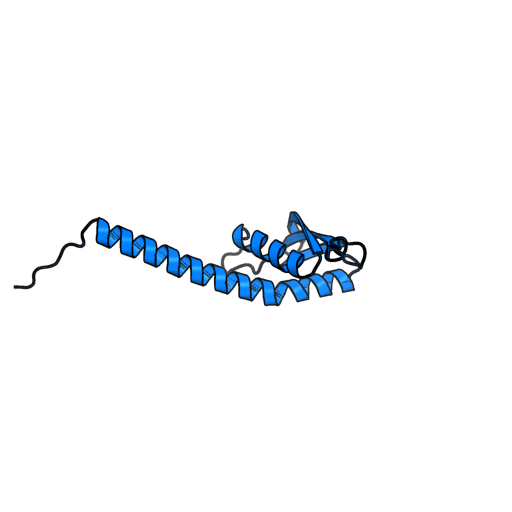N . LEU A 1 80 ? -4.093 0.999 9.629 1.00 87.06 80 LEU A N 1
ATOM 626 C CA . LEU A 1 80 ? -5.090 0.180 8.930 1.00 87.06 80 LEU A CA 1
ATOM 627 C C . LEU A 1 80 ? -4.573 -0.368 7.593 1.00 87.06 80 LEU A C 1
ATOM 629 O O . LEU A 1 80 ? -4.801 -1.536 7.272 1.00 87.06 80 LEU A O 1
ATOM 633 N N . ILE A 1 81 ? -3.864 0.445 6.805 1.00 87.19 81 ILE A N 1
ATOM 634 C CA . ILE A 1 81 ? -3.255 0.001 5.542 1.00 87.19 81 ILE A CA 1
ATOM 635 C C . ILE A 1 81 ? -2.232 -1.104 5.816 1.00 87.19 81 ILE A C 1
ATOM 637 O O . ILE A 1 81 ? -2.257 -2.154 5.167 1.00 87.19 81 ILE A O 1
ATOM 641 N N . MET A 1 82 ? -1.347 -0.897 6.795 1.00 87.44 82 MET A N 1
ATOM 642 C CA . MET A 1 82 ? -0.341 -1.890 7.175 1.00 87.44 82 MET A CA 1
ATOM 643 C C . MET A 1 82 ? -0.970 -3.190 7.685 1.00 87.44 82 MET A C 1
ATOM 645 O O . MET A 1 82 ? -0.474 -4.274 7.368 1.00 87.44 82 MET A O 1
ATOM 649 N N . GLU A 1 83 ? -2.048 -3.104 8.464 1.00 89.25 83 GLU A N 1
ATOM 650 C CA . GLU A 1 83 ? -2.803 -4.263 8.938 1.00 89.25 83 GLU A CA 1
ATOM 651 C C . GLU A 1 83 ? -3.418 -5.041 7.771 1.00 89.25 83 GLU A C 1
ATOM 653 O O . GLU A 1 83 ? -3.168 -6.241 7.636 1.00 89.25 83 GLU A O 1
ATOM 658 N N . HIS A 1 84 ? -4.114 -4.358 6.861 1.00 87.75 84 HIS A N 1
ATOM 659 C CA . HIS A 1 84 ? -4.754 -4.994 5.709 1.00 87.75 84 HIS A CA 1
ATOM 660 C C . HIS A 1 84 ? -3.742 -5.674 4.767 1.00 87.75 84 HIS A C 1
ATOM 662 O O . HIS A 1 84 ? -3.968 -6.775 4.249 1.00 87.75 84 HIS A O 1
ATOM 668 N N . LEU A 1 85 ? -2.576 -5.050 4.570 1.00 89.44 85 LEU A N 1
ATOM 669 C CA . LEU A 1 85 ? -1.472 -5.635 3.806 1.00 89.44 85 LEU A CA 1
ATOM 670 C C . LEU A 1 85 ? -0.913 -6.887 4.495 1.00 89.44 85 LEU A C 1
ATOM 672 O O . LEU A 1 85 ? -0.662 -7.895 3.827 1.00 89.44 85 LEU A O 1
ATOM 676 N N . ARG A 1 86 ? -0.792 -6.869 5.827 1.00 88.25 86 ARG A N 1
ATOM 677 C CA . ARG A 1 86 ? -0.346 -8.021 6.622 1.00 88.25 86 ARG A CA 1
ATOM 678 C C . ARG A 1 86 ? -1.304 -9.202 6.511 1.00 88.25 86 ARG A C 1
ATOM 680 O O . ARG A 1 86 ? -0.848 -10.331 6.303 1.00 88.25 86 ARG A O 1
ATOM 687 N N . GLU A 1 87 ? -2.610 -8.959 6.600 1.00 88.31 87 GLU A N 1
ATOM 688 C CA . GLU A 1 87 ? -3.643 -9.981 6.375 1.00 88.31 87 GLU A CA 1
ATOM 689 C C . GLU A 1 87 ? -3.520 -10.600 4.975 1.00 88.31 87 GLU A C 1
ATOM 691 O O . GLU A 1 87 ? -3.602 -11.821 4.811 1.00 88.31 87 GLU A O 1
ATOM 696 N N . SER A 1 88 ? -3.175 -9.766 3.992 1.00 85.12 88 SER A N 1
ATOM 697 C CA . SER A 1 88 ? -2.936 -10.140 2.594 1.00 85.12 88 SER A CA 1
ATOM 698 C C . SER A 1 88 ? -1.559 -10.769 2.323 1.00 85.12 88 SER A C 1
ATOM 700 O O . SER A 1 88 ? -1.179 -10.936 1.166 1.00 85.12 88 SER A O 1
ATOM 702 N N . LYS A 1 89 ? -0.809 -11.154 3.366 1.00 88.94 89 LYS A N 1
ATOM 703 C CA . LYS A 1 89 ? 0.536 -11.764 3.286 1.00 88.94 89 LYS A CA 1
ATOM 704 C C . LYS A 1 89 ? 1.630 -10.839 2.740 1.00 88.94 89 LYS A C 1
ATOM 706 O O . LYS A 1 89 ? 2.642 -11.317 2.229 1.00 88.94 89 LYS A O 1
ATOM 711 N N . TRP A 1 90 ? 1.484 -9.532 2.931 1.00 89.75 90 TRP A N 1
ATOM 712 C CA . TRP A 1 90 ? 2.511 -8.537 2.635 1.00 89.75 90 TRP A CA 1
ATOM 713 C C . TRP A 1 90 ? 3.048 -7.902 3.914 1.00 89.75 90 TRP A C 1
ATOM 715 O O . TRP A 1 90 ? 2.315 -7.552 4.831 1.00 89.75 90 TRP A O 1
ATOM 725 N N . TYR A 1 91 ? 4.359 -7.742 3.976 1.00 90.06 91 TYR A N 1
ATOM 726 C CA . TYR A 1 91 ? 5.015 -6.844 4.904 1.00 90.06 91 TYR A CA 1
ATOM 727 C C . TYR A 1 91 ? 5.112 -5.481 4.231 1.00 90.06 91 TYR A C 1
ATOM 729 O O . TYR A 1 91 ? 5.548 -5.409 3.083 1.00 90.06 91 TYR A O 1
ATOM 737 N N . ALA A 1 92 ? 4.721 -4.426 4.936 1.00 89.75 92 ALA A N 1
ATOM 738 C CA . ALA A 1 92 ? 4.718 -3.066 4.422 1.00 89.75 92 ALA A CA 1
ATOM 739 C C . ALA A 1 92 ? 5.560 -2.161 5.320 1.00 89.75 92 ALA A C 1
ATOM 741 O O . ALA A 1 92 ? 5.425 -2.210 6.542 1.00 89.75 92 ALA A O 1
ATOM 742 N N . ASN A 1 93 ? 6.390 -1.328 4.702 1.00 90.50 93 ASN A N 1
ATOM 743 C CA . ASN A 1 93 ? 7.027 -0.181 5.334 1.00 90.50 93 ASN A CA 1
ATOM 744 C C . ASN A 1 93 ? 6.436 1.089 4.740 1.00 90.50 93 ASN A C 1
ATOM 746 O O . ASN A 1 93 ? 6.254 1.162 3.528 1.00 90.50 93 ASN A O 1
ATOM 750 N N . HIS A 1 94 ? 6.146 2.068 5.589 1.00 90.19 94 HIS A N 1
ATOM 751 C CA . HIS A 1 94 ? 5.717 3.390 5.156 1.00 90.19 94 HIS A CA 1
ATOM 752 C C . HIS A 1 94 ? 6.949 4.264 4.943 1.00 90.19 94 HIS A C 1
ATOM 754 O O . HIS A 1 94 ? 7.740 4.457 5.865 1.00 90.19 94 HIS A O 1
ATOM 760 N N . ASP A 1 95 ? 7.122 4.742 3.714 1.00 85.81 95 ASP A N 1
ATOM 761 C CA . ASP A 1 95 ? 8.289 5.523 3.294 1.00 85.81 95 ASP A CA 1
ATOM 762 C C . ASP A 1 95 ? 8.013 7.040 3.324 1.00 85.81 95 ASP A C 1
ATOM 764 O O . ASP A 1 95 ? 8.933 7.845 3.170 1.00 85.81 95 ASP A O 1
ATOM 768 N N . GLY A 1 96 ? 6.754 7.430 3.559 1.00 83.38 96 GLY A N 1
ATOM 769 C CA . GLY A 1 96 ? 6.290 8.812 3.647 1.00 83.38 96 GLY A CA 1
ATOM 770 C C . GLY A 1 96 ? 5.475 9.264 2.436 1.00 83.38 96 GLY A C 1
ATOM 771 O O . GLY A 1 96 ? 4.963 8.455 1.664 1.00 83.38 96 GLY A O 1
ATOM 772 N N . ASN A 1 97 ? 5.388 10.584 2.269 1.00 81.75 97 ASN A N 1
ATOM 773 C CA . ASN A 1 97 ? 4.546 11.228 1.267 1.00 81.75 97 ASN A CA 1
ATOM 774 C C . ASN A 1 97 ? 5.297 11.556 -0.028 1.00 81.75 97 ASN A C 1
ATOM 776 O O . ASN A 1 97 ? 6.409 12.085 -0.015 1.00 81.75 97 ASN A O 1
ATOM 780 N N . TYR A 1 98 ? 4.637 11.319 -1.158 1.00 81.38 98 TYR A N 1
ATOM 781 C CA . TYR A 1 98 ? 5.065 11.717 -2.491 1.00 81.38 98 TYR A CA 1
ATOM 782 C C . TYR A 1 98 ? 4.059 12.695 -3.094 1.00 81.38 98 TYR A C 1
ATOM 784 O O . TYR A 1 98 ? 2.869 12.399 -3.166 1.00 81.38 98 TYR A O 1
ATOM 792 N N . VAL A 1 99 ? 4.549 13.846 -3.558 1.00 80.06 99 VAL A N 1
ATOM 793 C CA . VAL A 1 99 ? 3.747 14.832 -4.291 1.00 80.06 99 VAL A CA 1
ATOM 794 C C . VAL A 1 99 ? 4.152 14.787 -5.756 1.00 80.06 99 VAL A C 1
ATOM 796 O O . VAL A 1 99 ? 5.319 15.011 -6.093 1.00 80.06 99 VAL A O 1
ATOM 799 N N . ASP A 1 100 ? 3.200 14.487 -6.631 1.00 76.50 100 ASP A N 1
ATOM 800 C CA . ASP A 1 100 ? 3.443 14.480 -8.066 1.00 76.50 100 ASP A CA 1
ATOM 801 C C . ASP A 1 100 ? 3.460 15.907 -8.657 1.00 76.50 100 ASP A C 1
ATOM 803 O O . ASP A 1 100 ? 3.167 16.910 -8.001 1.00 76.50 100 ASP A O 1
ATOM 807 N N . ARG A 1 101 ? 3.805 16.019 -9.944 1.00 76.25 101 ARG A N 1
ATOM 808 C CA . ARG A 1 101 ? 3.867 17.318 -10.646 1.00 76.25 101 ARG A CA 1
ATOM 809 C C . ARG A 1 101 ? 2.500 17.974 -10.858 1.00 76.25 101 ARG A C 1
ATOM 811 O O . ARG A 1 101 ? 2.449 19.152 -11.204 1.00 76.25 101 ARG A O 1
ATOM 818 N N . SER A 1 102 ? 1.422 17.219 -10.699 1.00 76.81 102 SER A N 1
ATOM 819 C CA . SER A 1 102 ? 0.039 17.684 -10.761 1.00 76.81 102 SER A CA 1
ATOM 820 C C . SER A 1 102 ? -0.480 18.133 -9.390 1.00 76.81 102 SER A C 1
ATOM 822 O O . SER A 1 102 ? -1.615 18.595 -9.305 1.00 76.81 102 SER A O 1
ATOM 824 N N . GLY A 1 103 ? 0.349 18.051 -8.341 1.00 69.19 103 GLY A N 1
ATOM 825 C CA . GLY A 1 103 ? -0.013 18.392 -6.967 1.00 69.19 103 GLY A CA 1
ATOM 826 C C . GLY A 1 103 ? -0.754 17.271 -6.240 1.00 69.19 103 GLY A C 1
ATOM 827 O O . GLY A 1 103 ? -1.294 17.505 -5.163 1.00 69.19 103 GLY A O 1
ATOM 828 N N . PHE A 1 104 ? -0.800 16.068 -6.815 1.00 73.50 104 PHE A N 1
ATOM 829 C CA . PHE A 1 104 ? -1.435 14.915 -6.202 1.00 73.50 104 PHE A CA 1
ATOM 830 C C . PHE A 1 104 ? -0.520 14.321 -5.132 1.00 73.50 104 PHE A C 1
ATOM 832 O O . PHE A 1 104 ? 0.650 14.040 -5.395 1.00 73.50 104 PHE A O 1
ATOM 839 N N . VAL A 1 105 ? -1.058 14.115 -3.930 1.00 75.12 105 VAL A N 1
ATOM 840 C CA . VAL A 1 105 ? -0.312 13.558 -2.797 1.00 75.12 105 VAL A CA 1
ATOM 841 C C . VAL A 1 105 ? -0.647 12.077 -2.641 1.00 75.12 105 VAL A C 1
ATOM 843 O O . VAL A 1 105 ? -1.812 11.675 -2.664 1.00 75.12 105 VAL A O 1
ATOM 846 N N . SER A 1 106 ? 0.384 11.253 -2.509 1.00 81.06 106 SER A N 1
ATOM 847 C CA . SER A 1 106 ? 0.272 9.812 -2.299 1.00 81.06 106 SER A CA 1
ATOM 848 C C . SER A 1 106 ? 1.166 9.380 -1.152 1.00 81.06 106 SER A C 1
ATOM 850 O O . SER A 1 106 ? 2.321 9.796 -1.088 1.00 81.06 106 SER A O 1
ATOM 852 N N . GLU A 1 107 ? 0.672 8.482 -0.312 1.00 85.75 107 GLU A N 1
ATOM 853 C CA . GLU A 1 107 ? 1.521 7.784 0.647 1.00 85.75 107 GLU A CA 1
ATOM 854 C C . GLU A 1 107 ? 2.234 6.630 -0.050 1.00 85.75 107 GLU A C 1
ATOM 856 O O . GLU A 1 107 ? 1.641 5.878 -0.830 1.00 85.75 107 GLU A O 1
ATOM 861 N N . VAL A 1 108 ? 3.525 6.496 0.220 1.00 88.88 108 VAL A N 1
ATOM 862 C CA . VAL A 1 108 ? 4.382 5.497 -0.409 1.00 88.88 108 VAL A CA 1
ATOM 863 C C . VAL A 1 108 ? 4.619 4.360 0.567 1.00 88.88 108 VAL A C 1
ATOM 865 O O . VAL A 1 108 ? 5.045 4.572 1.705 1.00 88.88 108 VAL A O 1
ATOM 868 N N . PHE A 1 109 ? 4.359 3.139 0.103 1.00 91.38 109 PHE A N 1
ATOM 869 C CA . PHE A 1 109 ? 4.642 1.934 0.869 1.00 91.38 109 PHE A CA 1
ATOM 870 C C . PHE A 1 109 ? 5.536 0.984 0.085 1.00 91.38 109 PHE A C 1
ATOM 872 O O . PHE A 1 109 ? 5.203 0.577 -1.031 1.00 91.38 109 PHE A O 1
ATOM 879 N N . THR A 1 110 ? 6.628 0.553 0.708 1.00 93.12 110 THR A N 1
ATOM 880 C CA . THR A 1 110 ? 7.443 -0.557 0.219 1.00 93.12 110 THR A CA 1
ATOM 881 C C . THR A 1 110 ? 6.882 -1.871 0.744 1.00 93.12 110 THR A C 1
ATOM 883 O O . THR A 1 110 ? 6.825 -2.108 1.952 1.00 93.12 110 THR A O 1
ATOM 886 N N . LEU A 1 111 ? 6.509 -2.756 -0.176 1.00 93.06 111 LEU A N 1
ATOM 887 C CA . LEU A 1 111 ? 5.962 -4.075 0.100 1.00 93.06 111 LEU A CA 1
ATOM 888 C C . LEU A 1 111 ? 7.007 -5.169 -0.103 1.00 93.06 111 LEU A C 1
ATOM 890 O O . LEU A 1 111 ? 7.789 -5.160 -1.056 1.00 93.06 111 LEU A O 1
ATOM 894 N N . ARG A 1 112 ? 6.971 -6.173 0.768 1.00 90.94 112 ARG A N 1
ATOM 895 C CA . ARG A 1 112 ? 7.685 -7.444 0.614 1.00 90.94 112 ARG A CA 1
ATOM 896 C C . ARG A 1 112 ? 6.727 -8.585 0.920 1.00 90.94 112 ARG A C 1
ATOM 898 O O . ARG A 1 112 ? 5.943 -8.451 1.856 1.00 90.94 112 ARG A O 1
ATOM 905 N N . PRO A 1 113 ? 6.762 -9.705 0.188 1.00 88.81 113 PRO A N 1
ATOM 906 C CA . PRO A 1 113 ? 5.962 -10.858 0.566 1.00 88.81 113 PRO A CA 1
ATOM 907 C C . PRO A 1 113 ? 6.385 -11.287 1.972 1.00 88.81 113 PRO A C 1
ATOM 909 O O . PRO A 1 113 ? 7.579 -11.437 2.253 1.00 88.81 113 PRO A O 1
ATOM 912 N N . LEU A 1 114 ? 5.418 -11.466 2.871 1.00 84.38 114 LEU A N 1
ATOM 913 C CA . LEU A 1 114 ? 5.714 -12.136 4.128 1.00 84.38 114 LEU A CA 1
ATOM 914 C C . LEU A 1 114 ? 6.207 -13.538 3.765 1.00 84.38 114 LEU A C 1
ATOM 916 O O . LEU A 1 114 ? 5.576 -14.193 2.925 1.00 84.38 114 LEU A O 1
ATOM 920 N N . PRO A 1 115 ? 7.317 -14.020 4.360 1.00 74.19 115 PRO A N 1
ATOM 921 C CA . PRO A 1 115 ? 7.654 -15.424 4.218 1.00 74.19 115 PRO A CA 1
ATOM 922 C C . PRO A 1 115 ? 6.404 -16.194 4.623 1.00 74.19 115 PRO A C 1
ATOM 924 O O . PRO A 1 115 ? 5.818 -15.881 5.665 1.00 74.19 115 PRO A O 1
ATOM 927 N N . TYR A 1 116 ? 5.955 -17.130 3.778 1.00 53.59 116 TYR A N 1
ATOM 928 C CA . TYR A 1 116 ? 4.874 -18.034 4.145 1.00 53.59 116 TYR A CA 1
ATOM 929 C C . TYR A 1 116 ? 5.231 -18.565 5.528 1.00 53.59 116 TYR A C 1
ATOM 931 O O . TYR A 1 116 ? 6.180 -19.337 5.673 1.00 53.59 116 TYR A O 1
ATOM 939 N N . GLN 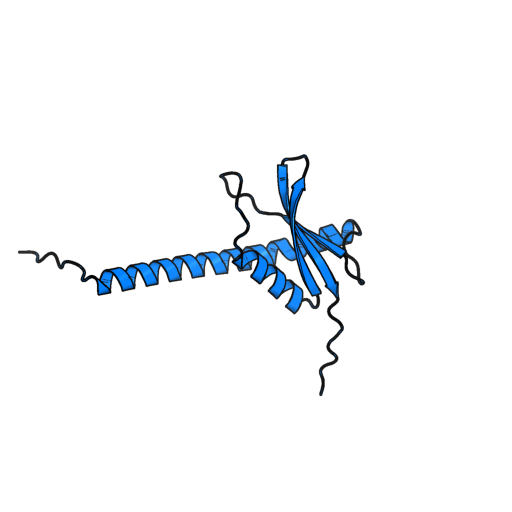A 1 117 ? 4.514 -18.115 6.558 1.00 50.12 117 GLN A N 1
ATOM 940 C CA . GLN A 1 117 ? 4.504 -18.834 7.809 1.00 50.12 117 GLN A CA 1
ATOM 941 C C . GLN A 1 117 ? 3.808 -20.137 7.448 1.00 50.12 117 GLN A C 1
ATOM 943 O O . GLN A 1 117 ? 2.584 -20.229 7.442 1.00 50.12 117 GLN A O 1
ATOM 948 N N . THR A 1 118 ? 4.596 -21.132 7.038 1.00 43.00 118 THR A N 1
ATOM 949 C CA . THR A 1 118 ? 4.236 -22.527 7.223 1.00 43.00 118 THR A CA 1
ATOM 950 C C . THR A 1 118 ? 3.799 -22.607 8.670 1.00 43.00 118 THR A C 1
ATOM 952 O O . THR A 1 118 ? 4.639 -22.451 9.561 1.00 43.00 118 THR A O 1
ATOM 955 N N . ASN A 1 119 ? 2.485 -22.712 8.881 1.00 41.88 119 ASN A N 1
ATOM 956 C CA . ASN A 1 119 ? 1.887 -22.942 10.183 1.00 41.88 119 ASN A CA 1
ATOM 957 C C . ASN A 1 119 ? 2.758 -23.978 10.892 1.00 41.88 119 ASN A C 1
ATOM 959 O O . ASN A 1 119 ? 2.881 -25.110 10.418 1.00 41.88 119 ASN A O 1
ATOM 963 N N . ARG A 1 120 ? 3.437 -23.568 11.967 1.00 40.50 120 ARG A N 1
ATOM 964 C CA . ARG A 1 120 ? 4.006 -24.542 12.889 1.00 40.50 120 ARG A CA 1
ATOM 965 C C . ARG A 1 120 ? 2.806 -25.256 13.499 1.00 40.50 120 ARG A C 1
ATOM 967 O O . ARG A 1 120 ? 2.007 -24.623 14.184 1.00 40.50 120 ARG A O 1
ATOM 974 N N . VAL A 1 121 ? 2.674 -26.514 13.088 1.00 43.94 121 VAL A N 1
ATOM 975 C CA . VAL A 1 121 ? 1.767 -27.545 13.602 1.00 43.94 121 VAL A CA 1
ATOM 976 C C . VAL A 1 121 ? 1.905 -27.653 15.114 1.00 43.94 121 VAL A C 1
ATOM 978 O O . VAL A 1 121 ? 3.060 -27.538 15.591 1.00 43.94 121 VAL A O 1
#

Sequence (121 aa):
MSFQTIPTPNDLKRTEDHQRNTSHTKTLEHLTAKVTRELPRAMAIATRNGELNTTGGTIHYNLSLDVDGYQEIDPSEVELIMEHLRESKWYANHDGNYVDRSGFVSEVFTLRPLPYQTNRV

Radius of gyration: 20.52 Å; chains: 1; bounding box: 51×54×52 Å

pLDDT: mean 73.39, std 16.69, range [39.66, 93.12]